Protein AF-A0A382MXY1-F1 (afdb_monomer)

Sequence (91 aa):
MAVAEKSKRTEKRKRKPKILAFINDACTGCGGSPICVTECPVDNCMLEVQNPDAPQFIRIDVDPLLCIGCKKCISKGPMETFLEGCPWDAI

InterPro domains:
  IPR017896 4Fe-4S ferredoxin-type, iron-sulphur binding domain [PS51379] (18-52)

Structure (mmCIF, N/CA/C/O backbone):
data_AF-A0A382MXY1-F1
#
_entry.id   AF-A0A382MXY1-F1
#
loop_
_atom_site.group_PDB
_atom_site.id
_atom_site.type_symbol
_atom_site.label_atom_id
_atom_site.label_alt_id
_atom_site.label_comp_id
_atom_site.label_asym_id
_atom_site.label_entity_id
_atom_site.label_seq_id
_atom_site.pdbx_PDB_ins_code
_atom_site.Cartn_x
_atom_site.Cartn_y
_atom_site.Cartn_z
_atom_site.occupancy
_atom_site.B_iso_or_equiv
_atom_site.auth_seq_id
_atom_site.auth_comp_id
_atom_site.auth_asym_id
_atom_site.auth_atom_id
_atom_site.pdbx_PDB_model_num
ATOM 1 N N . MET A 1 1 ? -19.643 28.710 16.504 1.00 41.09 1 MET A N 1
ATOM 2 C CA . MET A 1 1 ? -19.614 27.344 15.942 1.00 41.09 1 MET A CA 1
ATOM 3 C C . MET A 1 1 ? -18.151 26.939 15.823 1.00 41.09 1 MET A C 1
ATOM 5 O O . MET A 1 1 ? -17.522 27.277 14.836 1.00 41.09 1 MET A O 1
ATOM 9 N N . ALA A 1 2 ? -17.569 26.351 16.869 1.00 41.81 2 ALA A N 1
ATOM 10 C CA . ALA A 1 2 ? -16.180 25.895 16.850 1.00 41.81 2 ALA A CA 1
ATOM 11 C C . A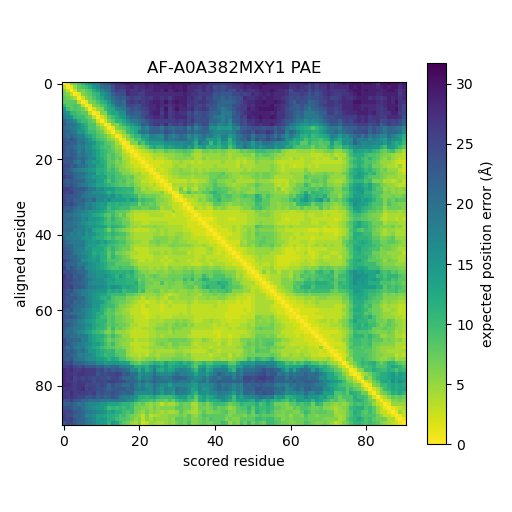LA A 1 2 ? -16.207 24.367 16.794 1.00 41.81 2 ALA A C 1
ATOM 13 O O . ALA A 1 2 ? -16.585 23.714 17.766 1.00 41.81 2 ALA A O 1
ATOM 14 N N . VAL A 1 3 ? -15.921 23.811 15.618 1.00 50.81 3 VAL A N 1
ATOM 15 C CA . VAL A 1 3 ? -15.792 22.365 15.431 1.00 50.81 3 VAL A CA 1
ATOM 16 C C . VAL A 1 3 ? -14.499 21.949 16.119 1.00 50.81 3 VAL A C 1
ATOM 18 O O . VAL A 1 3 ? -13.427 22.427 15.766 1.00 50.81 3 VAL A O 1
ATOM 21 N N . ALA A 1 4 ? -14.620 21.105 17.142 1.00 51.19 4 ALA A N 1
ATOM 22 C CA . ALA A 1 4 ? -13.487 20.555 17.865 1.00 51.19 4 ALA A CA 1
ATOM 23 C C . ALA A 1 4 ? -12.576 19.781 16.898 1.00 51.19 4 ALA A C 1
ATOM 25 O O . ALA A 1 4 ? -12.967 18.741 16.360 1.00 51.19 4 ALA A O 1
ATOM 26 N N . GLU A 1 5 ? -11.362 20.292 16.692 1.00 54.66 5 GLU A N 1
ATOM 27 C CA . GLU A 1 5 ? -10.277 19.585 16.019 1.00 54.66 5 GLU A CA 1
ATOM 28 C C . GLU A 1 5 ? -10.002 18.272 16.756 1.00 54.66 5 GLU A C 1
ATOM 30 O O . GLU A 1 5 ? -9.551 18.224 17.903 1.00 54.66 5 GLU A O 1
ATOM 35 N N . LYS A 1 6 ? -10.337 17.169 16.089 1.00 49.06 6 LYS A N 1
ATOM 36 C CA . LYS A 1 6 ? -10.149 15.815 16.592 1.00 49.06 6 LYS A CA 1
ATOM 37 C C . LYS A 1 6 ? -8.657 15.495 16.530 1.00 49.06 6 LYS A C 1
ATOM 39 O O . LYS A 1 6 ? -8.148 15.077 15.497 1.00 49.06 6 LYS A O 1
ATOM 44 N N . SER A 1 7 ? -7.976 15.732 17.649 1.00 53.53 7 SER A N 1
ATOM 45 C CA . SER A 1 7 ? -6.557 15.440 17.862 1.00 53.53 7 SER A CA 1
ATOM 46 C C . SER A 1 7 ? -6.172 14.063 17.295 1.00 53.53 7 SER A C 1
ATOM 48 O O . SER A 1 7 ? -6.747 13.035 17.676 1.00 53.53 7 SER A O 1
ATOM 50 N N . LYS A 1 8 ? -5.226 14.055 16.342 1.00 51.03 8 LYS A N 1
ATOM 51 C CA . LYS A 1 8 ? -4.634 12.850 15.744 1.00 51.03 8 LYS A CA 1
ATOM 52 C C . LYS A 1 8 ? -4.015 12.014 16.868 1.00 51.03 8 LYS A C 1
ATOM 54 O O . LYS A 1 8 ? -2.983 12.374 17.423 1.00 51.03 8 LYS A O 1
ATOM 59 N N . ARG A 1 9 ? -4.652 10.895 17.232 1.00 52.22 9 ARG A N 1
ATOM 60 C CA . ARG A 1 9 ? -4.094 9.946 18.208 1.00 52.22 9 ARG A CA 1
ATOM 61 C C . ARG A 1 9 ? -2.883 9.250 17.592 1.00 52.22 9 ARG A C 1
ATOM 63 O O . ARG A 1 9 ? -3.036 8.271 16.868 1.00 52.22 9 ARG A O 1
ATOM 70 N N . THR A 1 10 ? -1.693 9.717 17.950 1.00 54.25 10 THR A N 1
ATOM 71 C CA . THR A 1 10 ? -0.388 9.079 17.708 1.00 54.25 10 THR A CA 1
ATOM 72 C C . THR A 1 10 ? -0.184 7.849 18.604 1.00 54.25 10 THR A C 1
ATOM 74 O O . THR A 1 10 ? 0.868 7.665 19.208 1.00 54.25 10 THR A O 1
ATOM 77 N N . GLU A 1 11 ? -1.197 6.996 18.749 1.00 55.94 11 GLU A N 1
ATOM 78 C CA . GLU A 1 11 ? -1.071 5.763 19.523 1.00 55.94 11 GLU A CA 1
ATOM 79 C C . GLU A 1 11 ? -1.002 4.582 18.563 1.00 55.94 11 GLU A C 1
ATOM 81 O O . GLU A 1 11 ? -2.019 4.143 18.019 1.00 55.94 11 GLU A O 1
ATOM 86 N N . LYS A 1 12 ? 0.220 4.065 18.360 1.00 56.72 12 LYS A N 1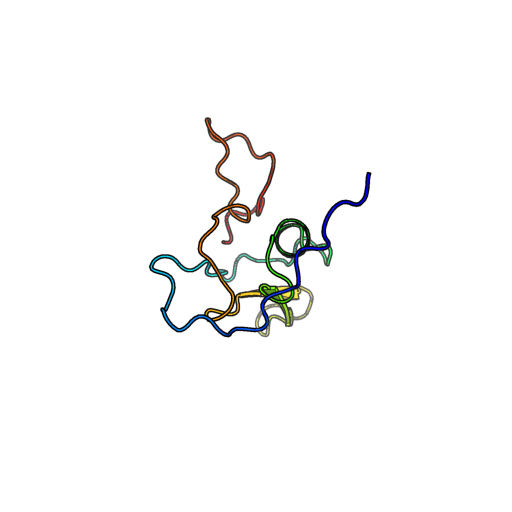
ATOM 87 C CA . LYS A 1 12 ? 0.458 2.768 17.713 1.00 56.72 12 LYS A CA 1
ATOM 88 C C . LYS A 1 12 ? -0.523 1.755 18.308 1.00 56.72 12 LYS A C 1
ATOM 90 O O . LYS A 1 12 ? -0.510 1.501 19.515 1.00 56.72 12 LYS A O 1
ATOM 95 N N . ARG A 1 13 ? -1.415 1.204 17.479 1.00 59.19 13 ARG A N 1
ATOM 96 C CA . ARG A 1 13 ? -2.448 0.267 17.939 1.00 59.19 13 ARG A CA 1
ATOM 97 C C . ARG A 1 13 ? -1.800 -0.929 18.642 1.00 59.19 13 ARG A C 1
ATOM 99 O O . ARG A 1 13 ? -0.987 -1.636 18.062 1.00 59.19 13 ARG A O 1
ATOM 106 N N . LYS A 1 14 ? -2.242 -1.215 19.873 1.00 55.34 14 LYS A N 1
ATOM 107 C CA . LYS A 1 14 ? -1.826 -2.390 20.670 1.00 55.34 14 LYS A CA 1
ATOM 108 C C . LYS A 1 14 ? -2.331 -3.739 20.132 1.00 55.34 14 LYS A C 1
ATOM 110 O O . LYS A 1 14 ? -1.902 -4.778 20.622 1.00 55.34 14 LYS A O 1
ATOM 115 N N . ARG A 1 15 ? -3.272 -3.758 19.180 1.00 58.84 15 ARG A N 1
ATOM 116 C CA . ARG A 1 15 ? -3.868 -4.990 18.636 1.00 58.84 15 ARG A CA 1
ATOM 117 C C . ARG A 1 15 ? -3.658 -5.047 17.131 1.00 58.84 15 ARG A C 1
ATOM 119 O O . ARG A 1 15 ? -4.084 -4.127 16.433 1.00 58.84 15 ARG A O 1
ATOM 126 N N . LYS A 1 16 ? -3.047 -6.140 16.660 1.00 55.94 16 LYS A N 1
ATOM 127 C CA . LYS A 1 16 ? -2.935 -6.443 15.231 1.00 55.94 16 LYS A CA 1
ATOM 128 C C . LYS A 1 16 ? -4.349 -6.486 14.628 1.00 55.94 16 LYS A C 1
ATOM 130 O O . LYS A 1 16 ? -5.233 -7.108 15.229 1.00 55.94 16 LYS A O 1
ATOM 135 N N . PRO A 1 17 ? -4.602 -5.795 13.509 1.00 63.03 17 PRO A N 1
ATOM 136 C CA . PRO A 1 17 ? -5.892 -5.861 12.832 1.00 63.03 17 PRO A CA 1
ATOM 137 C C . PRO A 1 17 ? -6.185 -7.311 12.411 1.00 63.03 17 PRO A C 1
ATOM 139 O O . PRO A 1 17 ? -5.283 -8.056 12.040 1.00 63.03 17 PRO A O 1
ATOM 142 N N . LYS A 1 18 ? -7.457 -7.727 12.488 1.00 64.88 18 LYS A N 1
ATOM 143 C CA . LYS A 1 18 ? -7.884 -9.075 12.060 1.00 64.88 18 LYS A CA 1
ATOM 144 C C . LYS A 1 18 ? -7.815 -9.261 10.538 1.00 64.88 18 LYS A C 1
ATOM 146 O O . LYS A 1 18 ? -7.826 -10.391 10.072 1.00 64.88 18 LYS A O 1
ATOM 151 N N . ILE A 1 19 ? -7.809 -8.160 9.785 1.00 73.94 19 ILE A N 1
ATOM 152 C CA . ILE A 1 19 ? -7.814 -8.118 8.321 1.00 73.94 19 ILE A CA 1
ATOM 153 C C . ILE A 1 19 ? -6.803 -7.050 7.905 1.00 73.94 19 ILE A C 1
ATOM 155 O O . ILE A 1 19 ? -6.903 -5.908 8.360 1.00 73.94 19 ILE A O 1
ATOM 159 N N . LEU A 1 20 ? -5.844 -7.437 7.070 1.00 81.69 20 LEU A N 1
ATOM 160 C CA . LEU A 1 20 ? -4.794 -6.585 6.518 1.00 81.69 20 LEU A CA 1
ATOM 161 C C . LEU A 1 20 ? -4.991 -6.477 5.008 1.00 81.69 20 LEU A C 1
ATOM 163 O O . LEU A 1 20 ? -5.345 -7.468 4.374 1.00 81.69 20 LEU A O 1
ATOM 167 N N . ALA A 1 21 ? -4.781 -5.281 4.464 1.00 81.62 21 ALA A N 1
ATOM 168 C CA . ALA A 1 21 ? -4.653 -5.097 3.023 1.00 81.62 21 ALA A CA 1
ATOM 169 C C . ALA A 1 21 ? -3.244 -5.533 2.606 1.00 81.62 21 ALA A C 1
ATOM 171 O O . ALA A 1 21 ? -2.283 -5.206 3.307 1.00 81.62 21 ALA A O 1
ATOM 172 N N . PHE A 1 22 ? -3.129 -6.278 1.509 1.00 84.12 22 PHE A N 1
ATOM 173 C CA . PHE A 1 22 ? -1.849 -6.754 0.997 1.00 84.12 22 PHE A CA 1
ATOM 174 C C . PHE A 1 22 ? -1.786 -6.513 -0.501 1.00 84.12 22 PHE A C 1
ATOM 176 O O . PHE A 1 22 ? -2.709 -6.866 -1.223 1.00 84.12 22 PHE A O 1
ATOM 183 N N . ILE A 1 23 ? -0.680 -5.938 -0.960 1.00 86.06 23 ILE A N 1
ATOM 184 C CA . ILE A 1 23 ? -0.537 -5.568 -2.360 1.00 86.06 23 ILE A CA 1
ATOM 185 C C . ILE A 1 23 ? 0.205 -6.658 -3.113 1.00 86.06 23 ILE A C 1
ATOM 187 O O . ILE A 1 23 ? 1.326 -7.013 -2.749 1.00 86.06 23 ILE A O 1
ATOM 191 N N . ASN A 1 24 ? -0.412 -7.177 -4.172 1.00 81.44 24 ASN A N 1
ATOM 192 C CA . ASN A 1 24 ? 0.194 -8.190 -5.033 1.00 81.44 24 ASN A CA 1
ATOM 193 C C . ASN A 1 24 ? 1.130 -7.567 -6.092 1.00 81.44 24 ASN A C 1
ATOM 195 O O . ASN A 1 24 ? 1.249 -6.347 -6.227 1.00 81.44 24 ASN A O 1
ATOM 199 N N . ASP A 1 25 ? 1.802 -8.422 -6.859 1.00 77.62 25 ASP A N 1
ATOM 200 C CA . ASP A 1 25 ? 2.769 -8.005 -7.884 1.00 77.62 25 ASP A CA 1
ATOM 201 C C . ASP A 1 25 ? 2.110 -7.368 -9.125 1.00 77.62 25 ASP A C 1
ATOM 203 O O . ASP A 1 25 ? 2.803 -6.801 -9.965 1.00 77.62 25 ASP A O 1
ATOM 207 N N . ALA A 1 26 ? 0.775 -7.405 -9.234 1.00 76.19 26 ALA A N 1
ATOM 208 C CA . ALA A 1 26 ? 0.024 -6.734 -10.297 1.00 76.19 26 ALA A CA 1
ATOM 209 C C . ALA A 1 26 ? -0.148 -5.222 -10.044 1.00 76.19 26 ALA A C 1
ATOM 211 O O . ALA A 1 26 ? -0.723 -4.507 -10.867 1.00 76.19 26 ALA A O 1
ATOM 212 N N . CYS A 1 27 ? 0.349 -4.707 -8.915 1.00 80.75 27 CYS A N 1
ATOM 213 C CA . CYS A 1 27 ? 0.331 -3.283 -8.626 1.00 80.75 27 CYS A CA 1
ATOM 214 C C . CYS A 1 27 ? 1.300 -2.515 -9.533 1.00 80.75 27 CYS A C 1
ATOM 216 O O . CYS A 1 27 ? 2.518 -2.619 -9.415 1.00 80.75 27 CYS A O 1
ATOM 218 N N . THR A 1 28 ? 0.734 -1.677 -10.396 1.00 80.19 28 THR A N 1
ATOM 219 C CA . THR A 1 28 ? 1.471 -0.768 -11.290 1.00 80.19 28 THR A CA 1
ATOM 220 C C . THR A 1 28 ? 1.530 0.670 -10.763 1.00 80.19 28 THR A C 1
ATOM 222 O O . THR A 1 28 ? 1.8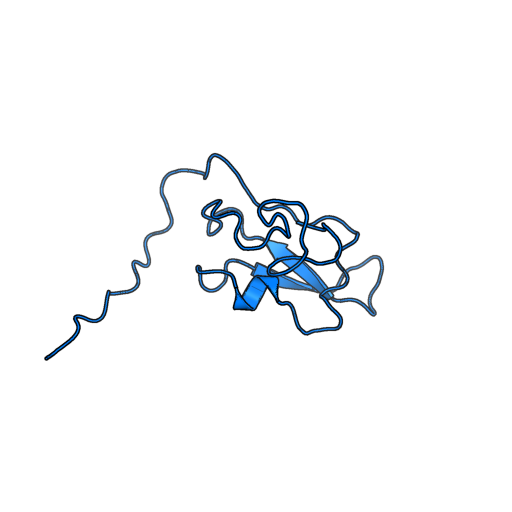66 1.598 -11.503 1.00 80.19 28 THR A O 1
ATOM 225 N N . GLY A 1 29 ? 1.121 0.887 -9.506 1.00 76.75 29 GLY A N 1
ATOM 226 C CA . GLY A 1 29 ? 1.111 2.213 -8.878 1.00 76.75 29 GLY A CA 1
ATOM 227 C C . GLY A 1 29 ? 0.205 3.220 -9.588 1.00 76.75 29 GLY A C 1
ATOM 228 O O . GLY A 1 29 ? 0.409 4.422 -9.451 1.00 76.75 29 GLY A O 1
ATOM 229 N N . CYS A 1 30 ? -0.752 2.739 -10.394 1.00 77.19 30 CYS A N 1
ATOM 230 C CA . CYS A 1 30 ? -1.633 3.558 -11.233 1.00 77.19 30 CYS A CA 1
ATOM 231 C C . CYS A 1 30 ? -0.873 4.630 -12.049 1.00 77.19 30 CYS A C 1
ATOM 233 O O . CYS A 1 30 ? -1.376 5.733 -12.242 1.00 77.19 30 CYS A O 1
ATOM 235 N N . GLY A 1 31 ? 0.356 4.331 -12.496 1.00 71.12 31 GLY A N 1
ATOM 236 C CA . GLY A 1 31 ? 1.179 5.273 -13.265 1.00 71.12 31 GLY A CA 1
ATOM 237 C C . GLY A 1 31 ? 1.738 6.451 -12.455 1.00 71.12 31 GLY A C 1
ATOM 238 O O . GLY A 1 31 ? 2.011 7.499 -13.032 1.00 71.12 31 GLY A O 1
ATOM 239 N N . GLY A 1 32 ? 1.892 6.299 -11.136 1.00 71.62 32 GLY A N 1
ATOM 240 C CA . GLY A 1 32 ? 2.402 7.348 -10.243 1.00 71.62 32 GLY A CA 1
ATOM 241 C C . GLY A 1 32 ? 1.316 8.219 -9.608 1.00 71.62 32 GLY A C 1
ATOM 242 O O . GLY A 1 32 ? 1.631 9.213 -8.964 1.00 71.62 32 GLY A O 1
ATOM 243 N N . SER A 1 33 ? 0.039 7.854 -9.762 1.00 74.69 33 SER A N 1
ATOM 244 C CA . SER A 1 33 ? -1.077 8.484 -9.049 1.00 74.69 33 SER A CA 1
ATOM 245 C C . SER A 1 33 ? -1.853 7.430 -8.250 1.00 74.69 33 SER A C 1
ATOM 247 O O . SER A 1 33 ? -2.889 6.931 -8.699 1.00 74.69 33 SER A O 1
ATOM 249 N N . PRO A 1 34 ? -1.334 7.003 -7.085 1.00 79.12 34 PRO A N 1
ATOM 250 C CA . PRO A 1 34 ? -1.944 5.927 -6.317 1.00 79.12 34 PRO A CA 1
ATOM 251 C C . PRO A 1 34 ? -3.235 6.384 -5.623 1.00 79.12 34 PRO A C 1
ATOM 253 O O . PRO A 1 34 ? -3.216 6.953 -4.533 1.00 79.12 34 PRO A O 1
ATOM 256 N N . ILE A 1 35 ? -4.380 6.047 -6.223 1.00 81.06 35 ILE A N 1
ATOM 257 C CA . ILE A 1 35 ? -5.720 6.329 -5.670 1.00 81.06 35 ILE A CA 1
ATOM 258 C C . ILE A 1 35 ? -5.930 5.710 -4.277 1.00 81.06 35 ILE A C 1
ATOM 260 O O . ILE A 1 35 ? -6.630 6.242 -3.422 1.00 81.06 35 ILE A O 1
ATOM 264 N N . CYS A 1 36 ? -5.286 4.574 -4.013 1.00 80.81 36 CYS A N 1
ATOM 265 C CA . CYS A 1 36 ? -5.384 3.883 -2.735 1.00 80.81 36 CYS A CA 1
ATOM 266 C C . CYS A 1 36 ? -4.748 4.675 -1.580 1.00 80.81 36 CYS A C 1
ATOM 268 O O . CYS A 1 36 ? -5.211 4.546 -0.448 1.00 80.81 36 CYS A O 1
ATOM 270 N N . VAL A 1 37 ? -3.739 5.511 -1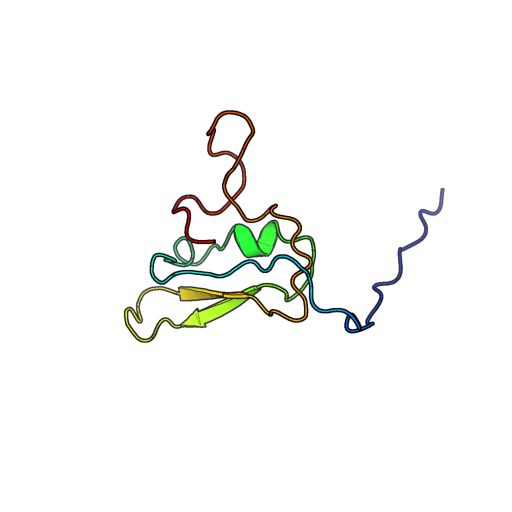.859 1.00 83.25 37 VAL A N 1
ATOM 271 C CA . VAL A 1 37 ? -3.100 6.389 -0.868 1.00 83.25 37 VAL A CA 1
ATOM 272 C C . VAL A 1 37 ? -4.021 7.561 -0.535 1.00 83.25 37 VAL A C 1
ATOM 274 O O . VAL A 1 37 ? -4.186 7.883 0.638 1.00 83.25 37 VAL A O 1
ATOM 277 N N . THR A 1 38 ? -4.663 8.161 -1.543 1.00 81.44 38 THR A N 1
ATOM 278 C CA . THR A 1 38 ? -5.558 9.316 -1.358 1.00 81.44 38 THR A CA 1
ATOM 279 C C . THR A 1 38 ? -6.862 8.942 -0.658 1.00 81.44 38 THR A C 1
ATOM 281 O O . THR A 1 38 ? -7.353 9.706 0.168 1.00 81.44 38 THR A O 1
ATOM 284 N N . GLU A 1 39 ? -7.396 7.751 -0.936 1.00 79.19 39 GLU A N 1
ATOM 285 C CA . GLU A 1 39 ? -8.631 7.245 -0.320 1.00 79.19 39 GLU A CA 1
ATOM 286 C C . GLU A 1 39 ? -8.420 6.625 1.069 1.00 79.19 39 GLU A C 1
ATOM 288 O O . GLU A 1 39 ? -9.380 6.341 1.800 1.00 79.19 39 GLU A O 1
ATOM 293 N N . CYS A 1 40 ? -7.167 6.379 1.467 1.00 83.62 40 CYS A N 1
ATOM 294 C CA . CYS A 1 40 ? -6.896 5.779 2.761 1.00 83.62 40 CYS A CA 1
ATOM 295 C C . CYS A 1 40 ? -7.187 6.790 3.886 1.00 83.62 40 CYS A C 1
ATOM 297 O O . CYS A 1 40 ? -6.548 7.835 3.966 1.00 83.62 40 CYS A O 1
ATOM 299 N N . PRO A 1 41 ? -8.082 6.475 4.842 1.00 82.31 41 PRO A N 1
ATOM 300 C CA . PRO A 1 41 ? -8.391 7.367 5.962 1.00 82.31 41 PRO A CA 1
ATOM 301 C C . PRO A 1 41 ? -7.269 7.433 7.016 1.00 82.31 41 PRO A C 1
ATOM 303 O O . PRO A 1 41 ? -7.463 8.022 8.080 1.00 82.31 41 PRO A O 1
ATOM 306 N N . VAL A 1 42 ? -6.143 6.753 6.781 1.00 82.62 42 VAL A N 1
ATOM 307 C CA . VAL A 1 42 ? -5.003 6.656 7.693 1.00 82.62 42 VAL A CA 1
ATOM 308 C C . VAL A 1 42 ? -3.766 7.190 6.985 1.00 82.62 42 VAL A C 1
ATOM 310 O O . VAL A 1 42 ? -3.292 6.589 6.020 1.00 82.62 42 VAL A O 1
ATOM 313 N N . ASP A 1 43 ? -3.224 8.282 7.516 1.00 81.12 43 ASP A N 1
ATOM 314 C CA . ASP A 1 43 ? -1.978 8.878 7.034 1.00 81.12 43 ASP A CA 1
ATOM 315 C C . ASP A 1 43 ? -0.820 7.862 7.107 1.00 81.12 43 ASP A C 1
ATOM 317 O O . ASP A 1 43 ? -0.692 7.128 8.091 1.00 81.12 43 ASP A O 1
ATOM 321 N N . ASN A 1 44 ? 0.035 7.832 6.080 1.00 81.69 44 ASN A N 1
ATOM 322 C CA . ASN A 1 44 ? 1.199 6.938 5.955 1.00 81.69 44 ASN A CA 1
ATOM 323 C C . ASN A 1 44 ? 0.900 5.428 6.029 1.00 81.69 44 ASN A C 1
ATOM 325 O O . ASN A 1 44 ? 1.813 4.629 6.223 1.00 81.69 44 ASN A O 1
ATOM 329 N N . CYS A 1 45 ? -0.352 4.999 5.859 1.00 84.38 45 CYS A N 1
ATOM 330 C CA . CYS A 1 45 ? -0.671 3.571 5.809 1.00 84.38 45 CYS A CA 1
ATOM 331 C C . CYS A 1 45 ? -0.129 2.883 4.546 1.00 84.38 45 CYS A C 1
ATOM 333 O O . CYS A 1 45 ? 0.081 1.672 4.560 1.00 84.38 45 CYS A O 1
ATOM 335 N N . MET A 1 46 ? 0.045 3.632 3.458 1.00 84.00 46 MET A N 1
ATOM 336 C CA . MET A 1 46 ? 0.506 3.134 2.167 1.00 84.00 46 MET A CA 1
ATOM 337 C C . MET A 1 46 ? 1.722 3.934 1.716 1.00 84.00 46 MET A C 1
ATOM 339 O O . MET A 1 46 ? 1.714 5.161 1.812 1.00 84.00 46 MET A O 1
ATOM 343 N N . LEU A 1 47 ? 2.755 3.238 1.253 1.00 85.25 47 LEU A N 1
ATOM 344 C CA . LEU A 1 47 ? 4.031 3.821 0.856 1.00 85.25 47 LEU A CA 1
ATOM 345 C C . LEU A 1 47 ? 4.369 3.425 -0.577 1.00 85.25 47 LEU A C 1
ATOM 347 O O . LEU A 1 47 ? 4.167 2.285 -0.981 1.00 85.25 47 LEU A O 1
ATOM 351 N N . GLU A 1 48 ? 4.906 4.373 -1.332 1.00 85.50 48 GLU A N 1
ATOM 352 C CA . GLU A 1 48 ? 5.436 4.135 -2.670 1.00 85.50 48 GLU A CA 1
ATOM 353 C C . GLU A 1 48 ? 6.818 3.483 -2.569 1.00 85.50 48 GLU A C 1
ATOM 355 O O . GLU A 1 48 ? 7.740 4.028 -1.963 1.00 85.50 48 GLU A O 1
ATOM 360 N N . VAL A 1 49 ? 6.958 2.300 -3.161 1.00 84.50 49 VAL A N 1
ATOM 361 C CA . VAL A 1 49 ? 8.185 1.504 -3.193 1.00 84.50 49 VAL A CA 1
ATOM 362 C C . VAL A 1 49 ? 8.493 1.153 -4.644 1.00 84.50 49 VAL A C 1
ATOM 364 O O . VAL A 1 49 ? 7.616 0.762 -5.410 1.00 84.50 49 VAL A O 1
ATOM 367 N N . GLN A 1 50 ? 9.749 1.281 -5.058 1.00 80.62 50 GLN A N 1
ATOM 368 C CA . GLN A 1 50 ? 10.138 0.877 -6.405 1.00 80.62 50 GLN A CA 1
ATOM 369 C C . GLN A 1 50 ? 10.082 -0.648 -6.533 1.00 80.62 50 GLN A C 1
ATOM 371 O O . GLN A 1 50 ? 10.654 -1.362 -5.709 1.00 80.62 50 GLN A O 1
ATOM 376 N N . ASN A 1 51 ? 9.389 -1.148 -7.558 1.00 77.19 51 ASN A N 1
ATOM 377 C CA . ASN A 1 51 ? 9.308 -2.584 -7.786 1.00 77.19 51 ASN A CA 1
ATOM 378 C C . ASN A 1 51 ? 10.649 -3.095 -8.361 1.00 77.19 51 ASN A C 1
ATOM 380 O O . ASN A 1 51 ? 11.056 -2.611 -9.421 1.00 77.19 51 ASN A O 1
ATOM 384 N N . PRO A 1 52 ? 11.340 -4.054 -7.713 1.00 76.88 52 PRO A N 1
ATOM 385 C CA . PRO A 1 52 ? 12.587 -4.609 -8.240 1.00 76.88 52 PRO A CA 1
ATOM 386 C C . PRO A 1 52 ? 12.400 -5.366 -9.564 1.00 76.88 52 PRO A C 1
ATOM 388 O O . PRO A 1 52 ? 13.307 -5.353 -10.3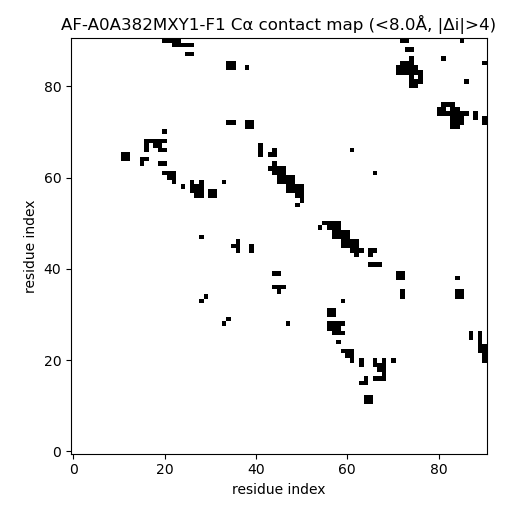93 1.00 76.88 52 PRO A O 1
ATOM 391 N N . ASP A 1 53 ? 11.232 -5.978 -9.789 1.00 76.56 53 ASP A N 1
ATOM 392 C CA . ASP A 1 53 ? 10.946 -6.760 -11.001 1.00 76.56 53 ASP A CA 1
ATOM 393 C C . ASP A 1 53 ? 10.547 -5.881 -12.196 1.00 76.56 53 ASP A C 1
ATOM 395 O O . ASP A 1 53 ? 10.657 -6.284 -13.355 1.00 76.56 53 ASP A O 1
ATOM 399 N N . ALA A 1 54 ? 10.087 -4.659 -11.924 1.00 75.06 54 ALA A N 1
ATOM 400 C CA . ALA A 1 54 ? 9.666 -3.704 -12.938 1.00 75.06 54 ALA A CA 1
ATOM 401 C C . ALA A 1 54 ? 10.035 -2.277 -12.502 1.00 75.06 54 ALA A C 1
ATOM 403 O O . ALA A 1 54 ? 9.179 -1.554 -11.990 1.00 75.06 54 ALA A O 1
ATOM 404 N N . PRO A 1 55 ? 11.290 -1.841 -12.713 1.00 76.06 55 PRO A N 1
ATOM 405 C CA . PRO A 1 55 ? 11.793 -0.562 -12.207 1.00 76.06 55 PRO A CA 1
ATOM 406 C C . PRO A 1 55 ? 11.077 0.664 -12.789 1.00 76.06 55 PRO A C 1
ATOM 408 O O . PRO A 1 55 ? 11.178 1.746 -12.214 1.00 76.06 55 PRO A O 1
ATOM 411 N N . GLN A 1 56 ? 10.359 0.500 -13.907 1.00 76.88 56 GLN A N 1
ATOM 412 C CA . GLN A 1 56 ? 9.496 1.516 -14.512 1.00 76.88 56 GLN A CA 1
ATOM 413 C C . GLN A 1 56 ? 8.166 1.728 -13.773 1.00 76.88 56 GLN A C 1
ATOM 415 O O . GLN A 1 56 ? 7.505 2.738 -14.003 1.00 76.88 56 GLN A O 1
ATOM 420 N N . PHE A 1 57 ? 7.756 0.789 -12.914 1.00 78.50 57 PHE A N 1
ATOM 421 C CA . PHE A 1 57 ? 6.522 0.879 -12.145 1.00 78.50 57 PHE A CA 1
ATOM 422 C C . PHE A 1 57 ? 6.817 1.047 -10.658 1.00 78.50 57 PHE A C 1
ATOM 424 O O . PHE A 1 57 ? 7.724 0.441 -10.083 1.00 78.50 57 PHE A O 1
ATOM 431 N N . ILE A 1 58 ? 5.995 1.871 -10.023 1.00 81.44 58 ILE A N 1
ATOM 432 C CA . ILE A 1 58 ? 5.979 2.019 -8.575 1.00 81.44 58 ILE A CA 1
ATOM 433 C C . ILE A 1 58 ? 4.999 0.981 -8.039 1.00 81.44 58 ILE A C 1
ATOM 435 O O . ILE A 1 58 ? 3.888 0.842 -8.549 1.00 81.44 58 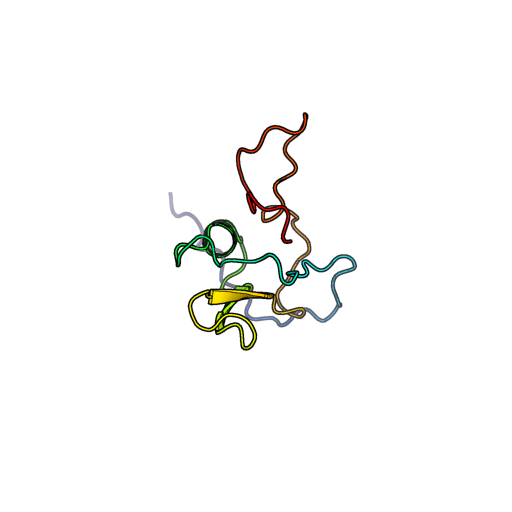ILE A O 1
ATOM 439 N N . ARG A 1 59 ? 5.405 0.248 -7.011 1.00 83.62 59 ARG A N 1
ATOM 440 C CA . ARG A 1 59 ? 4.529 -0.609 -6.222 1.00 83.62 59 ARG A CA 1
ATOM 441 C C . ARG A 1 59 ? 4.123 0.144 -4.968 1.00 83.62 59 ARG A C 1
ATOM 443 O O . ARG A 1 59 ? 4.910 0.889 -4.398 1.00 83.62 59 ARG A O 1
ATOM 450 N N . ILE A 1 60 ? 2.896 -0.060 -4.521 1.00 86.25 60 ILE A N 1
ATOM 451 C CA . ILE A 1 60 ? 2.477 0.433 -3.214 1.00 86.25 60 ILE A CA 1
ATOM 452 C C . ILE A 1 60 ? 2.680 -0.689 -2.192 1.00 86.25 60 ILE A C 1
ATOM 454 O O . ILE A 1 60 ? 2.383 -1.846 -2.478 1.00 86.25 60 ILE A O 1
ATOM 458 N N . ASP A 1 61 ? 3.208 -0.357 -1.021 1.00 86.69 61 ASP A N 1
ATOM 459 C CA . ASP A 1 61 ? 3.323 -1.265 0.118 1.00 86.69 61 ASP A CA 1
ATOM 460 C C . ASP A 1 61 ? 2.445 -0.773 1.272 1.00 86.69 61 ASP A C 1
ATOM 462 O O . ASP A 1 61 ? 2.246 0.432 1.447 1.00 86.69 61 ASP A O 1
ATOM 466 N N . VAL A 1 62 ? 1.877 -1.700 2.042 1.00 85.44 62 VAL A N 1
ATOM 467 C CA . VAL A 1 62 ? 0.950 -1.391 3.139 1.00 85.44 62 VAL A CA 1
ATOM 468 C C . VAL A 1 62 ? 1.645 -1.629 4.467 1.00 85.44 62 VAL A C 1
ATOM 470 O O . VAL A 1 62 ? 2.058 -2.748 4.758 1.00 85.44 62 VAL A O 1
ATOM 473 N N . ASP A 1 63 ? 1.684 -0.615 5.333 1.00 84.12 63 ASP A N 1
ATOM 474 C CA . ASP A 1 63 ? 2.181 -0.796 6.695 1.00 84.12 63 ASP A CA 1
ATOM 475 C C . ASP A 1 63 ? 1.175 -1.642 7.514 1.00 84.12 63 ASP A C 1
ATOM 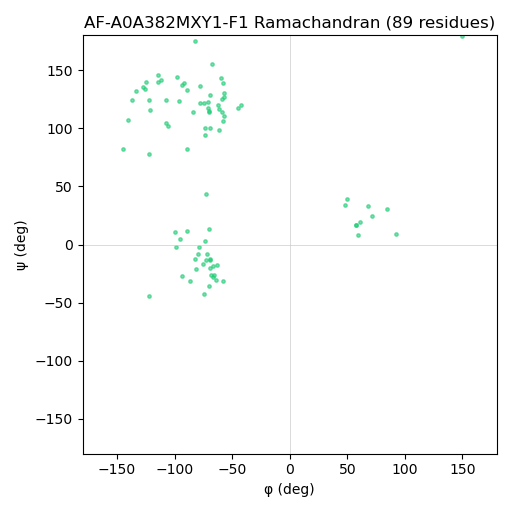477 O O . ASP A 1 63 ? 0.051 -1.191 7.800 1.00 84.12 63 ASP A O 1
ATOM 481 N N . PRO A 1 64 ? 1.551 -2.862 7.948 1.00 79.19 64 PRO A N 1
ATOM 482 C CA . PRO A 1 64 ? 0.656 -3.755 8.677 1.00 79.19 64 PRO A CA 1
ATOM 483 C C . PRO A 1 64 ? 0.308 -3.258 10.090 1.00 79.19 64 PRO A C 1
ATOM 485 O O . PRO A 1 64 ? -0.608 -3.786 10.726 1.00 79.19 64 PRO A O 1
ATOM 488 N N . LEU A 1 65 ? 1.028 -2.266 10.617 1.00 79.31 65 LEU A N 1
ATOM 489 C CA . LEU A 1 65 ? 0.768 -1.669 11.928 1.00 79.31 65 LEU A CA 1
ATOM 490 C C . LEU A 1 65 ? -0.259 -0.537 11.853 1.00 79.31 65 LEU A C 1
ATOM 492 O O . LEU A 1 65 ? -1.006 -0.322 12.814 1.00 79.31 65 LEU A O 1
ATOM 496 N N . LEU A 1 66 ? -0.289 0.182 10.730 1.00 79.56 66 LEU A N 1
ATOM 497 C CA . LEU A 1 66 ? -1.178 1.324 10.511 1.00 79.56 66 LEU A CA 1
ATOM 498 C C . LEU A 1 66 ? -2.483 0.919 9.824 1.00 79.56 66 LEU A C 1
ATOM 500 O O . LEU A 1 66 ? -3.518 1.549 10.057 1.00 79.56 66 LEU A O 1
ATOM 504 N N . CYS A 1 67 ? -2.473 -0.162 9.043 1.00 83.81 67 CYS A N 1
ATOM 505 C CA . CYS A 1 67 ? -3.669 -0.657 8.379 1.00 83.81 67 CYS A CA 1
ATOM 506 C C . CYS A 1 67 ? -4.776 -1.006 9.388 1.00 83.81 67 CYS A C 1
ATOM 508 O O . CYS A 1 67 ? -4.608 -1.798 10.315 1.00 83.81 67 CYS A O 1
ATOM 510 N N . ILE A 1 68 ? -5.958 -0.418 9.196 1.00 82.94 68 ILE A N 1
ATOM 511 C CA . ILE A 1 68 ? -7.120 -0.649 10.067 1.00 82.94 68 ILE A CA 1
ATOM 512 C C . ILE A 1 68 ? -8.123 -1.660 9.500 1.00 82.94 68 ILE A C 1
ATOM 514 O O . ILE A 1 68 ? -9.116 -1.940 10.170 1.00 82.94 68 ILE A O 1
ATOM 518 N N . GLY A 1 69 ? -7.887 -2.184 8.291 1.00 80.06 69 GLY A N 1
ATOM 519 C CA . GLY A 1 69 ? -8.802 -3.108 7.613 1.00 80.06 69 GLY A CA 1
ATOM 520 C C . GLY A 1 69 ? -10.122 -2.461 7.176 1.00 80.06 69 GLY A C 1
ATOM 521 O O . GLY A 1 69 ? -11.161 -3.114 7.212 1.00 80.06 69 GLY A O 1
ATOM 522 N N . CYS A 1 70 ? -10.108 -1.174 6.798 1.00 80.25 70 CYS A N 1
ATOM 523 C CA . CYS A 1 70 ? -11.320 -0.431 6.420 1.00 80.25 70 CYS A CA 1
ATOM 524 C C . CYS A 1 70 ? -11.907 -0.820 5.053 1.00 80.25 70 CYS A C 1
ATOM 526 O O . CYS A 1 70 ? -13.037 -0.436 4.770 1.00 80.25 70 CYS A O 1
ATOM 528 N N . LYS A 1 71 ? -11.155 -1.560 4.223 1.00 79.94 71 LYS A N 1
ATOM 529 C CA . LYS A 1 71 ? -11.537 -2.038 2.878 1.00 79.94 71 LYS A CA 1
ATOM 530 C C . LYS A 1 71 ? -11.887 -0.956 1.846 1.00 79.94 71 LYS A C 1
ATOM 532 O O . LYS A 1 71 ? -12.294 -1.304 0.750 1.00 79.94 71 LYS A O 1
ATOM 537 N N . LYS A 1 72 ? -11.675 0.327 2.152 1.00 79.06 72 LYS A N 1
ATOM 538 C CA . LYS A 1 72 ? -11.910 1.436 1.210 1.00 79.06 72 LYS A CA 1
ATOM 539 C C . LYS A 1 72 ? -10.978 1.428 -0.003 1.00 79.06 72 LYS A C 1
ATOM 541 O O . LYS A 1 72 ? -11.326 1.945 -1.047 1.00 79.06 72 LYS A O 1
ATOM 546 N N . CYS A 1 73 ? -9.792 0.846 0.142 1.00 79.81 73 CYS A N 1
ATOM 547 C CA . CYS A 1 73 ? -8.823 0.722 -0.941 1.00 79.81 73 CYS A CA 1
ATOM 548 C C . CYS A 1 73 ? -9.123 -0.430 -1.922 1.00 79.81 73 CYS A C 1
ATOM 550 O O . CYS A 1 73 ? -8.464 -0.523 -2.957 1.00 79.81 73 CYS A O 1
ATOM 552 N N . ILE A 1 74 ? -10.099 -1.294 -1.616 1.00 77.00 74 ILE A N 1
ATOM 553 C CA . ILE A 1 74 ? -10.497 -2.433 -2.454 1.00 77.00 74 ILE A CA 1
ATOM 554 C C . ILE A 1 74 ? -11.624 -1.983 -3.386 1.00 77.00 74 ILE A C 1
ATOM 556 O O . ILE A 1 74 ? -12.562 -1.327 -2.951 1.00 77.00 74 ILE A O 1
ATOM 560 N N . SER A 1 75 ? -11.582 -2.407 -4.645 1.00 64.38 75 SER A N 1
ATOM 561 C CA . SER A 1 75 ? -12.530 -2.080 -5.725 1.00 64.38 75 SER A CA 1
ATOM 562 C C . SER A 1 75 ? -13.935 -2.693 -5.597 1.00 64.38 75 SER A C 1
ATOM 564 O O . SER A 1 75 ? -14.707 -2.687 -6.557 1.00 64.38 75 SER A O 1
ATOM 566 N N . LYS A 1 76 ? -14.317 -3.233 -4.432 1.00 57.78 76 LYS A N 1
ATOM 567 C CA . LYS A 1 76 ? -15.601 -3.935 -4.272 1.00 57.78 76 LYS A CA 1
ATOM 568 C C . LYS A 1 76 ? -16.717 -2.976 -3.871 1.00 57.78 76 LYS A C 1
ATOM 570 O O . LYS A 1 76 ? -17.085 -2.886 -2.700 1.00 57.78 76 LYS A O 1
ATOM 575 N N . GLY A 1 77 ? -17.284 -2.304 -4.869 1.00 52.84 77 GLY A N 1
ATOM 576 C CA . GLY A 1 77 ? -18.602 -1.685 -4.757 1.00 52.84 77 GLY A CA 1
ATOM 577 C C . GLY A 1 77 ? -19.719 -2.738 -4.622 1.00 52.84 77 GLY A C 1
ATOM 578 O O . GLY A 1 77 ? -19.550 -3.886 -5.050 1.00 52.84 77 GLY A O 1
ATOM 579 N N . PRO A 1 78 ? -20.876 -2.392 -4.029 1.00 45.34 78 PRO A N 1
ATOM 580 C CA . PRO A 1 78 ? -22.061 -3.239 -4.104 1.00 45.34 78 PRO A CA 1
ATOM 581 C C . PRO A 1 78 ? -22.481 -3.347 -5.579 1.00 45.34 78 PRO A C 1
ATOM 583 O O . PRO A 1 78 ? -22.772 -2.330 -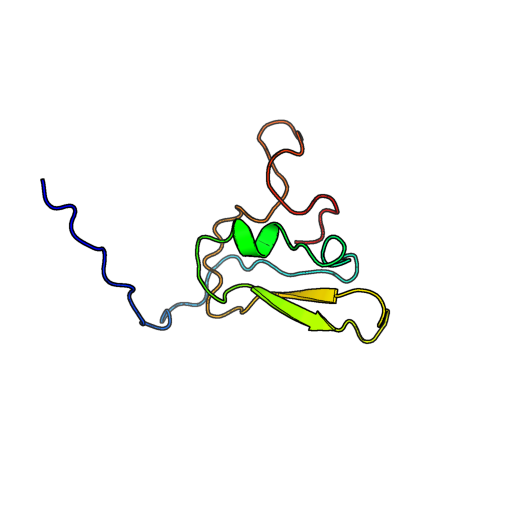6.196 1.00 45.34 78 PRO A O 1
ATOM 586 N N . MET A 1 79 ? -22.512 -4.572 -6.122 1.00 54.59 79 MET A N 1
ATOM 587 C CA . MET A 1 79 ? -22.755 -4.919 -7.542 1.00 54.59 79 MET A CA 1
ATOM 588 C C . MET A 1 79 ? -21.548 -4.876 -8.506 1.00 54.59 79 MET A C 1
ATOM 590 O O . MET A 1 79 ? -21.746 -4.601 -9.683 1.00 54.59 79 MET A O 1
ATOM 594 N N . GLU A 1 80 ? -20.312 -5.147 -8.063 1.00 52.88 80 GLU A N 1
ATOM 595 C CA . GLU A 1 80 ? -19.138 -5.274 -8.970 1.00 52.88 80 GLU A CA 1
ATOM 596 C C . GLU A 1 80 ? -18.854 -4.024 -9.836 1.00 52.88 80 GLU A C 1
ATOM 598 O O . GLU A 1 80 ? -18.110 -4.073 -10.813 1.00 52.88 80 GLU A O 1
ATOM 603 N N . THR A 1 81 ? -19.419 -2.870 -9.479 1.00 54.09 81 THR A N 1
ATOM 604 C CA . THR A 1 81 ? -19.155 -1.605 -10.161 1.00 54.09 81 THR A CA 1
ATOM 605 C C . THR A 1 81 ? -17.883 -0.974 -9.602 1.00 54.09 81 THR A C 1
ATOM 607 O O . THR A 1 81 ? -17.845 -0.565 -8.438 1.00 54.09 81 THR A O 1
ATOM 610 N N . PHE A 1 82 ? -16.851 -0.891 -10.446 1.00 54.22 82 PHE A N 1
ATOM 611 C CA . PHE A 1 82 ? -15.603 -0.164 -10.210 1.00 54.22 82 PHE A CA 1
ATOM 612 C C . PHE A 1 82 ? -15.896 1.329 -10.032 1.00 54.22 82 PHE A C 1
ATOM 614 O O . PHE A 1 82 ? -16.058 2.035 -11.024 1.00 54.22 82 PHE A O 1
ATOM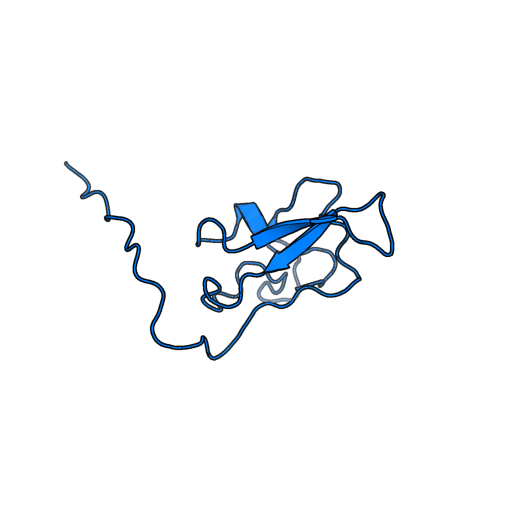 621 N N . LEU A 1 83 ? -15.979 1.820 -8.796 1.00 55.25 83 LEU A N 1
ATOM 622 C CA . LEU A 1 83 ? -16.057 3.265 -8.564 1.00 55.25 83 LEU A CA 1
ATOM 623 C C . LEU A 1 83 ? -14.926 3.767 -7.666 1.00 55.25 83 LEU A C 1
ATOM 625 O O . LEU A 1 83 ? -14.292 4.746 -8.036 1.00 55.25 83 LEU A O 1
ATOM 629 N N . GLU A 1 84 ? -14.592 3.080 -6.565 1.00 57.78 84 GLU A N 1
ATOM 630 C CA . GLU A 1 84 ? -13.559 3.553 -5.626 1.00 57.78 84 GLU A CA 1
ATOM 631 C C . GLU A 1 84 ? -12.695 2.383 -5.123 1.00 57.78 84 GLU A C 1
ATOM 633 O O . GLU A 1 84 ? -13.164 1.532 -4.373 1.00 57.78 84 GLU A O 1
ATOM 638 N N . GLY A 1 85 ? -11.448 2.285 -5.597 1.00 63.31 85 GLY A N 1
ATOM 639 C CA . GLY A 1 85 ? -10.495 1.241 -5.199 1.00 63.31 85 GLY A CA 1
ATOM 640 C C . GLY A 1 85 ? -9.499 0.877 -6.302 1.00 63.31 85 GLY A C 1
ATOM 641 O O . GLY A 1 85 ? -9.533 1.445 -7.392 1.00 63.31 85 GLY A O 1
ATOM 642 N N . CYS A 1 86 ? -8.582 -0.057 -6.029 1.00 72.25 86 CYS A N 1
ATOM 643 C CA . CYS A 1 86 ? -7.584 -0.470 -7.021 1.00 72.25 86 CYS A CA 1
ATOM 644 C C . CYS A 1 86 ? -8.252 -1.073 -8.280 1.00 72.25 86 CYS A C 1
ATOM 646 O O . CYS A 1 86 ? -8.860 -2.141 -8.179 1.00 72.25 86 CYS A O 1
ATOM 648 N N . PRO A 1 87 ? -8.112 -0.461 -9.474 1.00 69.31 87 PRO A N 1
ATOM 649 C CA . PRO A 1 87 ? -8.781 -0.934 -10.693 1.00 69.31 87 PRO A CA 1
ATOM 650 C C . PRO A 1 87 ? -8.263 -2.297 -11.171 1.00 69.31 87 PRO A C 1
ATOM 652 O O . PRO A 1 87 ? -8.935 -2.985 -11.930 1.00 69.31 87 PRO A O 1
ATOM 655 N N . TRP A 1 88 ? -7.078 -2.693 -10.706 1.00 70.94 88 TRP A N 1
ATOM 656 C CA . TRP A 1 88 ? -6.415 -3.947 -11.058 1.00 70.94 88 TRP A CA 1
ATOM 657 C C . TRP A 1 88 ? -6.669 -5.078 -10.053 1.00 70.94 88 TRP A C 1
ATOM 659 O O . TRP A 1 88 ? -6.055 -6.131 -10.180 1.00 70.94 88 TRP A O 1
ATOM 669 N N . ASP A 1 89 ? -7.522 -4.856 -9.042 1.00 73.06 89 ASP A N 1
ATOM 670 C CA . ASP A 1 89 ? -7.755 -5.794 -7.926 1.00 73.06 89 ASP A CA 1
ATOM 671 C C . ASP A 1 89 ? -6.437 -6.270 -7.276 1.00 73.06 89 ASP A C 1
ATOM 673 O O . ASP A 1 89 ? -6.234 -7.437 -6.949 1.00 73.06 89 ASP A O 1
ATOM 677 N N . ALA A 1 90 ? -5.489 -5.337 -7.143 1.00 75.19 90 ALA A N 1
ATOM 678 C CA . ALA A 1 90 ? -4.146 -5.608 -6.642 1.00 75.19 90 ALA A CA 1
ATOM 679 C C . ALA A 1 90 ? -4.017 -5.479 -5.108 1.00 75.19 90 ALA A C 1
ATOM 681 O O . ALA A 1 90 ? -2.885 -5.423 -4.627 1.00 75.19 90 ALA A O 1
ATOM 682 N N . ILE A 1 91 ? -5.133 -5.377 -4.355 1.00 77.94 91 ILE A N 1
ATOM 683 C CA . ILE A 1 91 ? -5.215 -5.047 -2.906 1.00 77.94 91 ILE A CA 1
ATOM 684 C C . ILE A 1 91 ? -6.118 -6.012 -2.127 1.00 77.94 91 ILE A C 1
ATOM 686 O O . ILE A 1 91 ? -7.247 -6.258 -2.601 1.00 77.94 91 ILE A O 1
#

Foldseek 3Di:
DDDDDPPDPPDQDPDQAPDFDAFAPLAQCVQVPNLLQVQDPFHPQKDWDQDPVCNNGTGIGGDRRRGNNPCQQAQDDPPSDRDTHDPRRRD

Solvent-accessible surface area (backbone atoms only — not comparable to full-atom values): 5822 Å² total; per-residue (Å²): 140,80,81,77,80,78,74,83,77,88,63,82,63,94,64,82,51,96,45,75,70,56,58,47,92,71,39,47,23,70,83,80,57,52,61,47,55,76,61,40,96,48,87,81,22,52,42,85,40,75,30,88,92,42,76,92,31,39,23,58,44,57,41,73,75,60,39,76,50,80,63,58,45,31,33,77,38,91,83,76,45,81,78,56,42,38,90,74,70,26,76

Radius of gyration: 14.84 Å; Cα contacts (8 Å, |Δi|>4): 137; chains: 1; bounding box: 35×36×35 Å

pLDDT: mean 71.67, std 12.61, range [41.09, 86.69]

Organism: NCBI:txid408172

Secondary structure (DSSP, 8-state):
-------------SS--SS-----TT--GGGG--HHHHS-SSTTSEEEEE-SS-TTSEEEEE-TTT-----TTS---TTS--SSS-TT---

Mean predicted aligned error: 11.11 Å